Protein AF-A0A9D9DDZ7-F1 (afdb_monomer_lite)

pLDDT: mean 86.25, std 12.41, range [55.47, 97.69]

Sequence (122 aa):
MTNNTKENLKSAFALKFSIRDMGTLIGLVVIFAVFAALSPVFLTVPNLVNILQQSAINAIVALGMTLVIISAGIDLSVGPVAALAAVICASMMVAGVPVPVAVIGALLCGALYGVFNGVLIA

Foldseek 3Di:
DDPVVVVVVVVVPPPPDDPVNCVVVVVVVVVLVVCVVPPVCCPPPVNVVVVVVVVVLVVVLVVVVVVQVVVVFDDPCSVVLSVQLVVQLVVCVVVVHDNVVSNVVSVVSSVVVVVVVVVVRD

Radius of gyration: 22.07 Å; chains: 1; bounding box: 64×43×49 Å

Structure (mmCIF, N/CA/C/O backbone):
data_AF-A0A9D9DDZ7-F1
#
_entry.id   AF-A0A9D9DDZ7-F1
#
loop_
_atom_site.group_PDB
_atom_site.id
_atom_site.type_symbol
_atom_site.label_atom_id
_atom_site.label_alt_id
_atom_site.label_comp_id
_atom_site.label_asym_id
_atom_site.label_entity_id
_atom_site.label_seq_id
_atom_site.pdbx_PDB_ins_code
_atom_site.Cartn_x
_atom_site.Cartn_y
_atom_site.Cartn_z
_atom_site.occupancy
_atom_site.B_iso_or_equiv
_atom_site.auth_seq_id
_atom_site.auth_comp_id
_atom_site.auth_asym_id
_atom_site.auth_atom_id
_atom_site.pdbx_PDB_model_num
ATOM 1 N N . MET A 1 1 ? 38.077 -34.168 -9.043 1.00 55.47 1 MET A N 1
ATOM 2 C CA . MET A 1 1 ? 37.174 -33.000 -8.925 1.00 55.47 1 MET A CA 1
ATOM 3 C C . MET A 1 1 ? 37.775 -32.059 -7.889 1.00 55.47 1 MET A C 1
ATOM 5 O O . MET A 1 1 ? 37.813 -32.405 -6.717 1.00 55.47 1 MET A O 1
ATOM 9 N N . THR A 1 2 ? 38.395 -30.973 -8.348 1.00 57.81 2 THR A N 1
ATOM 10 C CA . THR A 1 2 ? 39.290 -30.084 -7.584 1.00 57.81 2 THR A CA 1
ATOM 11 C C . THR A 1 2 ? 38.512 -29.092 -6.705 1.00 57.81 2 THR A C 1
ATOM 13 O O . THR A 1 2 ? 37.412 -28.671 -7.057 1.00 57.81 2 THR A O 1
ATOM 16 N N . ASN A 1 3 ? 39.089 -28.694 -5.561 1.00 61.22 3 ASN A N 1
ATOM 17 C CA . ASN A 1 3 ? 38.508 -27.739 -4.596 1.00 61.22 3 ASN A CA 1
ATOM 18 C C . ASN A 1 3 ? 38.038 -26.405 -5.221 1.00 61.22 3 ASN A C 1
ATOM 20 O O . ASN A 1 3 ? 37.103 -25.789 -4.712 1.00 61.22 3 ASN A O 1
ATOM 24 N N . ASN A 1 4 ? 38.610 -26.013 -6.363 1.00 61.78 4 ASN A N 1
ATOM 25 C CA . ASN A 1 4 ? 38.279 -24.790 -7.100 1.00 61.78 4 ASN A CA 1
ATOM 26 C C . ASN A 1 4 ? 36.819 -24.703 -7.575 1.00 61.78 4 ASN A C 1
ATOM 28 O O . ASN A 1 4 ? 36.261 -23.611 -7.652 1.00 61.78 4 ASN A O 1
ATOM 32 N N . THR A 1 5 ? 36.160 -25.821 -7.893 1.00 63.66 5 THR A N 1
ATOM 33 C CA . THR A 1 5 ? 34.762 -25.773 -8.362 1.00 63.66 5 THR A CA 1
ATOM 34 C C . THR A 1 5 ? 33.793 -25.475 -7.211 1.00 63.66 5 THR A C 1
ATOM 36 O O . THR A 1 5 ? 32.769 -24.833 -7.418 1.00 63.66 5 THR A O 1
ATOM 39 N N . LYS A 1 6 ? 34.128 -25.877 -5.975 1.00 58.75 6 LYS A N 1
ATOM 40 C CA . LYS A 1 6 ? 33.293 -25.630 -4.786 1.00 58.75 6 LYS A CA 1
ATOM 41 C C . LYS A 1 6 ? 33.409 -24.194 -4.265 1.00 58.75 6 LYS A C 1
ATOM 43 O O . LYS A 1 6 ? 32.424 -23.667 -3.758 1.00 58.75 6 LYS A O 1
ATOM 48 N N . GLU A 1 7 ? 34.570 -23.551 -4.403 1.00 60.44 7 GLU A N 1
ATOM 49 C CA . GLU A 1 7 ? 34.740 -22.133 -4.042 1.00 60.44 7 GLU A CA 1
ATOM 50 C C . GLU A 1 7 ? 33.994 -21.192 -4.993 1.00 60.44 7 GLU A C 1
ATOM 52 O O . GLU A 1 7 ? 33.329 -20.267 -4.533 1.00 60.44 7 GLU A O 1
ATOM 57 N N . ASN A 1 8 ? 34.004 -21.478 -6.299 1.00 57.94 8 ASN A N 1
ATOM 58 C CA . ASN A 1 8 ? 33.273 -20.680 -7.290 1.00 57.94 8 ASN A CA 1
ATOM 59 C C . ASN A 1 8 ? 31.743 -20.779 -7.144 1.00 57.94 8 ASN A C 1
ATOM 61 O O . ASN A 1 8 ? 31.024 -19.820 -7.412 1.00 57.94 8 ASN A O 1
ATOM 65 N N . LEU A 1 9 ? 31.230 -21.914 -6.657 1.00 59.97 9 LEU A N 1
ATOM 66 C CA . LEU A 1 9 ? 29.807 -22.060 -6.329 1.00 59.97 9 LEU A CA 1
ATOM 67 C C . LEU A 1 9 ? 29.410 -21.243 -5.086 1.00 59.97 9 LEU A C 1
ATOM 69 O O . LEU A 1 9 ? 28.295 -20.734 -5.022 1.00 59.97 9 LEU A O 1
ATOM 73 N N . LYS A 1 10 ? 30.322 -21.073 -4.116 1.00 56.62 10 LYS A N 1
ATOM 74 C CA . LYS A 1 10 ? 30.091 -20.217 -2.940 1.00 56.62 10 LYS A CA 1
ATOM 75 C C . LYS A 1 10 ? 30.150 -18.730 -3.283 1.00 56.62 10 LYS A C 1
ATOM 77 O O . LYS A 1 10 ? 29.398 -17.962 -2.697 1.00 56.62 10 LYS A O 1
ATOM 82 N N . SER A 1 11 ? 31.012 -18.325 -4.218 1.00 55.81 11 SER A N 1
ATOM 83 C CA . SER A 1 11 ? 31.141 -16.924 -4.637 1.00 55.81 11 SER A CA 1
ATOM 84 C C . SER A 1 11 ? 30.028 -16.473 -5.589 1.00 55.81 11 SER A C 1
ATOM 86 O O . SER A 1 11 ? 29.596 -15.330 -5.488 1.00 55.81 11 SER A O 1
ATOM 88 N N . ALA A 1 12 ? 29.491 -17.359 -6.436 1.00 58.41 12 ALA A N 1
ATOM 89 C CA . ALA A 1 12 ? 28.331 -17.055 -7.283 1.00 58.41 12 ALA A CA 1
ATOM 90 C C . ALA A 1 12 ? 27.042 -16.795 -6.475 1.00 58.41 12 ALA A C 1
ATOM 92 O O . ALA A 1 12 ? 26.172 -16.054 -6.922 1.00 58.41 12 ALA A O 1
ATOM 93 N N . PHE A 1 13 ? 26.938 -17.373 -5.272 1.00 58.38 13 PHE A N 1
ATOM 94 C CA . PHE A 1 13 ? 25.837 -17.148 -4.327 1.00 58.38 13 PHE A CA 1
ATOM 95 C C . PHE A 1 13 ? 26.208 -16.188 -3.183 1.00 58.38 13 PHE A C 1
ATOM 97 O O . PHE A 1 13 ? 25.393 -15.928 -2.295 1.00 58.38 13 PHE A O 1
ATOM 104 N N . ALA A 1 14 ? 27.434 -15.653 -3.178 1.00 62.03 14 AL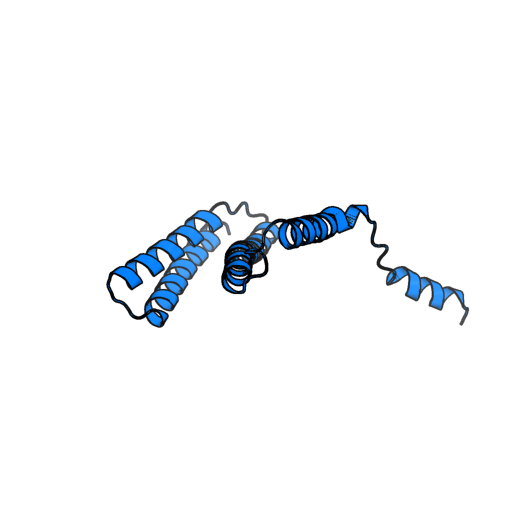A A N 1
ATOM 105 C CA . ALA A 1 14 ? 27.843 -14.644 -2.215 1.00 62.03 14 ALA A CA 1
ATOM 106 C C . ALA A 1 14 ? 27.208 -13.313 -2.621 1.00 62.03 14 ALA A C 1
ATOM 108 O O . ALA A 1 14 ? 27.780 -12.535 -3.383 1.00 62.03 14 ALA A O 1
ATOM 109 N N . LEU A 1 15 ? 26.007 -13.057 -2.099 1.00 62.38 15 LEU A N 1
ATOM 110 C CA . LEU A 1 15 ? 25.406 -11.729 -2.058 1.00 62.38 15 LEU A CA 1
ATOM 111 C C . LEU A 1 15 ? 26.383 -10.786 -1.348 1.00 62.38 15 LEU A C 1
ATOM 113 O O . LEU A 1 15 ? 26.396 -10.673 -0.123 1.00 62.38 15 LEU A O 1
ATOM 117 N N . LYS A 1 16 ? 27.250 -10.131 -2.120 1.00 63.88 16 LYS A N 1
ATOM 118 C CA . LYS A 1 16 ? 28.159 -9.100 -1.629 1.00 63.88 16 LYS A CA 1
ATOM 119 C C . LYS A 1 16 ? 27.340 -7.833 -1.398 1.00 63.88 16 LYS A C 1
ATOM 121 O O . LYS A 1 16 ? 27.352 -6.924 -2.217 1.00 63.88 16 LYS A O 1
ATOM 126 N N . PHE A 1 17 ? 26.585 -7.810 -0.304 1.00 67.31 17 PHE A N 1
ATOM 127 C CA . PHE A 1 17 ? 25.787 -6.656 0.092 1.00 67.31 17 PHE A CA 1
ATOM 128 C C . PHE A 1 17 ? 26.723 -5.519 0.507 1.00 67.31 17 PHE A C 1
ATOM 130 O O . PHE A 1 17 ? 27.411 -5.605 1.526 1.00 67.31 17 PHE A O 1
ATOM 137 N N . SER A 1 18 ? 26.790 -4.458 -0.297 1.00 77.06 18 SER A N 1
ATOM 138 C CA . SER A 1 18 ? 27.488 -3.241 0.100 1.00 77.06 18 SER A CA 1
ATOM 139 C C . SER A 1 18 ? 26.608 -2.464 1.076 1.00 77.06 18 SER A C 1
ATOM 141 O O . SER A 1 18 ? 25.407 -2.326 0.853 1.00 77.06 18 SER A O 1
ATOM 143 N N . ILE A 1 19 ? 27.194 -1.866 2.119 1.00 77.81 19 ILE A N 1
ATOM 144 C CA . ILE A 1 19 ? 26.495 -0.890 2.985 1.00 77.81 19 ILE A CA 1
ATOM 145 C C . ILE A 1 19 ? 25.839 0.222 2.150 1.00 77.81 19 ILE A C 1
ATOM 147 O O . ILE A 1 19 ? 24.796 0.754 2.524 1.00 77.81 19 ILE A O 1
ATOM 151 N N . ARG A 1 20 ? 26.426 0.533 0.988 1.00 77.00 20 ARG A N 1
ATOM 152 C CA . ARG A 1 20 ? 25.900 1.507 0.029 1.00 77.00 20 ARG A CA 1
ATOM 153 C C . ARG A 1 20 ? 24.566 1.073 -0.592 1.00 77.00 20 ARG A C 1
ATOM 155 O O . ARG A 1 20 ? 23.721 1.929 -0.825 1.00 77.00 20 ARG A O 1
ATOM 162 N N . ASP A 1 21 ? 24.358 -0.229 -0.776 1.00 83.44 21 ASP A N 1
ATOM 163 C CA . ASP A 1 21 ? 23.137 -0.803 -1.357 1.00 83.44 21 ASP A CA 1
ATOM 164 C C . ASP A 1 21 ? 22.012 -0.931 -0.312 1.00 83.44 21 ASP A C 1
ATOM 166 O O . ASP A 1 21 ? 20.844 -1.069 -0.662 1.00 83.44 21 ASP A O 1
ATOM 170 N N . MET A 1 22 ? 22.347 -0.846 0.984 1.00 87.50 22 MET A N 1
ATOM 171 C CA . MET A 1 22 ? 21.391 -0.911 2.101 1.00 87.50 22 MET A CA 1
ATOM 172 C C . MET A 1 22 ? 20.987 0.461 2.649 1.00 87.50 22 MET A C 1
ATOM 174 O O . MET A 1 22 ? 20.305 0.519 3.671 1.00 87.50 22 MET A O 1
ATOM 178 N N . GLY A 1 23 ? 21.395 1.563 2.012 1.00 91.00 23 GLY A N 1
ATOM 179 C CA . GLY A 1 23 ? 21.206 2.917 2.547 1.00 91.00 23 GLY A CA 1
ATOM 180 C C . GLY A 1 23 ? 19.760 3.224 2.957 1.00 91.00 23 GLY A C 1
ATOM 181 O O . GLY A 1 23 ? 19.527 3.768 4.034 1.00 91.00 23 GLY A O 1
ATOM 182 N N . THR A 1 24 ? 18.781 2.796 2.157 1.00 91.19 24 THR A N 1
ATOM 183 C CA . THR A 1 24 ? 17.346 2.952 2.447 1.00 91.19 24 THR A CA 1
ATOM 184 C C . THR A 1 24 ? 16.895 2.135 3.655 1.00 91.19 24 THR A C 1
ATOM 186 O O . THR A 1 24 ? 16.146 2.642 4.487 1.00 91.19 24 THR A O 1
ATOM 189 N N . LEU A 1 25 ? 17.365 0.890 3.789 1.00 91.12 25 LEU A N 1
ATOM 190 C CA . LEU A 1 25 ? 17.021 0.035 4.929 1.00 91.12 25 LEU A CA 1
ATOM 191 C C . LEU A 1 25 ? 17.661 0.554 6.220 1.00 91.12 25 LEU A C 1
ATOM 193 O O . LEU A 1 25 ? 17.006 0.606 7.257 1.00 91.12 25 LEU A O 1
ATOM 197 N N . ILE A 1 26 ? 18.921 0.987 6.147 1.00 93.50 26 ILE A N 1
ATOM 198 C CA . ILE A 1 26 ? 19.626 1.613 7.269 1.00 93.50 26 ILE A CA 1
ATOM 199 C C . ILE A 1 26 ? 18.885 2.885 7.695 1.00 93.50 26 ILE A C 1
ATOM 201 O O . ILE A 1 26 ? 18.602 3.059 8.878 1.00 93.50 26 ILE A O 1
ATOM 205 N N . GLY A 1 27 ? 18.506 3.735 6.737 1.00 94.50 27 GLY A N 1
ATOM 206 C CA . GLY A 1 27 ? 17.709 4.933 6.996 1.00 94.50 27 GLY A CA 1
ATOM 207 C C . GLY A 1 27 ? 16.380 4.619 7.685 1.00 94.50 27 GLY A C 1
ATOM 208 O O . GLY A 1 27 ? 16.043 5.271 8.672 1.00 94.50 27 GLY A O 1
ATOM 209 N N . LEU A 1 28 ? 15.666 3.581 7.229 1.00 93.62 28 LEU A N 1
ATOM 210 C CA . LEU A 1 28 ? 14.421 3.119 7.847 1.00 93.62 28 LEU A CA 1
ATOM 211 C C . LEU A 1 28 ? 14.628 2.678 9.303 1.00 93.62 28 LEU A C 1
ATOM 213 O O . LEU A 1 28 ? 13.865 3.080 10.178 1.00 93.62 28 LEU A O 1
ATOM 217 N N . VAL A 1 29 ? 15.660 1.879 9.582 1.00 95.62 29 VAL A N 1
ATOM 218 C CA . VAL A 1 29 ? 15.953 1.411 10.948 1.00 95.62 29 VAL A CA 1
ATOM 219 C C . VAL A 1 29 ? 16.302 2.584 11.862 1.00 95.62 29 VAL A C 1
ATOM 221 O O . VAL A 1 29 ? 15.788 2.668 12.977 1.00 95.62 29 VAL A O 1
ATOM 224 N N . VAL A 1 30 ? 17.137 3.512 11.388 1.00 96.56 30 VAL A N 1
ATOM 225 C CA . VAL A 1 30 ? 17.542 4.696 12.157 1.00 96.56 30 VAL A CA 1
ATOM 226 C C . VAL A 1 30 ? 16.333 5.569 12.477 1.00 96.56 30 VAL A C 1
ATOM 228 O O . VAL A 1 30 ? 16.113 5.895 13.642 1.00 96.56 30 VAL A O 1
ATOM 231 N N . ILE A 1 31 ? 15.518 5.919 11.478 1.00 95.75 31 ILE A N 1
ATOM 232 C CA . ILE A 1 31 ? 14.368 6.801 11.700 1.00 95.75 31 ILE A CA 1
ATOM 233 C C . ILE A 1 31 ? 13.307 6.133 12.586 1.00 95.75 31 ILE A C 1
ATOM 235 O O . ILE A 1 31 ? 12.732 6.790 13.452 1.00 95.75 31 ILE A O 1
ATOM 239 N N . PHE A 1 32 ? 13.108 4.819 12.443 1.00 96.06 32 PHE A N 1
ATOM 240 C CA . PHE A 1 32 ? 12.217 4.043 13.302 1.00 96.06 32 PHE A CA 1
ATOM 241 C C . PHE A 1 32 ? 12.684 4.065 14.761 1.00 96.06 32 PHE A C 1
ATOM 243 O O . PHE A 1 32 ? 11.886 4.349 15.650 1.00 96.06 32 PHE A O 1
ATOM 250 N N . ALA A 1 33 ? 13.973 3.814 15.016 1.00 96.69 33 ALA A N 1
ATOM 251 C CA . ALA A 1 33 ? 14.537 3.841 16.364 1.00 96.69 33 ALA A CA 1
ATOM 252 C C . ALA A 1 33 ? 14.436 5.236 17.004 1.00 96.69 33 ALA A C 1
ATOM 254 O O . ALA A 1 33 ? 14.072 5.355 18.173 1.00 96.69 33 ALA A O 1
ATOM 255 N N . VAL A 1 34 ? 14.700 6.293 16.229 1.00 97.69 34 VAL A N 1
ATOM 256 C CA . VAL A 1 34 ? 14.579 7.684 16.689 1.00 97.69 34 VAL A CA 1
ATOM 257 C C . VAL A 1 34 ? 13.139 8.004 17.087 1.00 97.69 34 VAL A C 1
ATOM 259 O O . VAL A 1 34 ? 12.910 8.482 18.196 1.00 97.69 34 VAL A O 1
ATOM 262 N N . PHE A 1 35 ? 12.153 7.712 16.236 1.00 96.50 35 PHE A N 1
ATOM 263 C CA . PHE A 1 35 ? 10.757 7.986 16.580 1.00 96.50 35 PHE A CA 1
ATOM 264 C C . PHE A 1 35 ? 10.234 7.092 17.706 1.00 96.50 35 PHE A C 1
ATOM 266 O O . PHE A 1 35 ? 9.467 7.574 18.535 1.00 96.50 35 PHE A O 1
ATOM 273 N N . ALA A 1 36 ? 10.685 5.840 17.793 1.00 95.38 36 ALA A N 1
ATOM 274 C CA . ALA A 1 36 ? 10.357 4.956 18.907 1.00 95.38 36 ALA A CA 1
ATOM 275 C C . ALA A 1 36 ? 10.878 5.486 20.252 1.00 95.38 36 ALA A C 1
ATOM 277 O O . ALA A 1 36 ? 10.205 5.326 21.266 1.00 95.38 36 ALA A O 1
ATOM 278 N N . ALA A 1 37 ? 12.050 6.129 20.265 1.00 96.56 37 ALA A N 1
ATOM 279 C CA . ALA A 1 37 ? 12.632 6.706 21.474 1.00 96.56 37 ALA A CA 1
ATOM 280 C C . ALA A 1 37 ? 12.043 8.081 21.836 1.00 96.56 37 ALA A C 1
ATOM 282 O O . ALA A 1 37 ? 11.863 8.380 23.014 1.00 96.56 37 ALA A O 1
ATOM 283 N N . LEU A 1 38 ? 11.764 8.928 20.840 1.00 97.06 38 LEU A N 1
ATOM 284 C CA . LEU A 1 38 ? 11.357 10.321 21.062 1.00 97.06 38 LEU A CA 1
ATOM 285 C C . LEU A 1 38 ? 9.840 10.525 21.142 1.00 97.06 38 LEU A C 1
ATOM 287 O O . LEU A 1 38 ? 9.397 11.537 21.682 1.00 97.06 38 LEU A O 1
ATOM 291 N N . SER A 1 39 ? 9.037 9.605 20.599 1.00 95.19 39 SER A N 1
ATOM 292 C CA . SER A 1 39 ? 7.582 9.746 20.543 1.00 95.19 39 SER A CA 1
ATOM 293 C C . SER A 1 39 ? 6.876 8.590 21.261 1.00 95.19 39 SER A C 1
ATOM 295 O O . SER A 1 39 ? 6.862 7.464 20.755 1.00 95.19 39 SER A O 1
ATOM 297 N N . PRO A 1 40 ? 6.202 8.847 22.399 1.00 91.56 40 PRO A N 1
ATOM 298 C CA . PRO A 1 40 ? 5.509 7.804 23.161 1.00 91.56 40 PRO A CA 1
ATOM 299 C C . PRO A 1 40 ? 4.317 7.197 22.404 1.00 91.56 40 PRO A C 1
ATOM 301 O O . PRO A 1 40 ? 3.880 6.094 22.719 1.00 91.56 40 PRO A O 1
ATOM 304 N N . VAL A 1 41 ? 3.795 7.892 21.387 1.00 94.69 41 VAL A N 1
ATOM 305 C CA .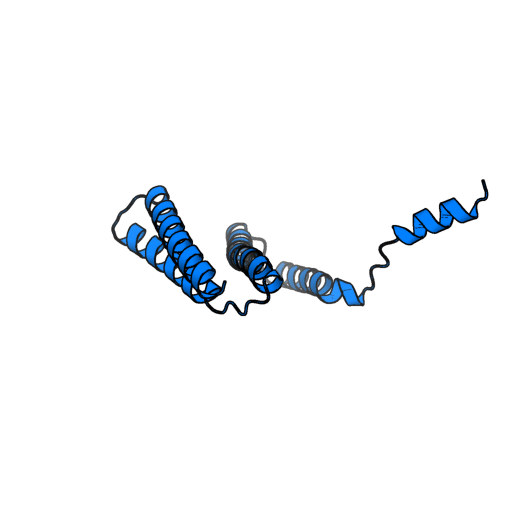 VAL A 1 41 ? 2.693 7.406 20.542 1.00 94.69 41 VAL A CA 1
ATOM 306 C C . VAL A 1 41 ? 3.166 6.584 19.340 1.00 94.69 41 VAL A C 1
ATOM 308 O O . VAL A 1 41 ? 2.346 5.916 18.710 1.00 94.69 41 VAL A O 1
ATOM 311 N N . PHE A 1 42 ? 4.464 6.573 19.021 1.00 95.31 42 PHE A N 1
ATOM 312 C CA . PHE A 1 42 ? 4.965 5.956 17.791 1.00 95.31 42 PHE A CA 1
ATOM 313 C C . PHE A 1 42 ? 4.722 4.442 17.722 1.00 95.31 42 PHE A C 1
ATOM 315 O O . PHE A 1 42 ? 4.220 3.945 16.715 1.00 95.31 42 PHE A O 1
ATOM 322 N N . LEU A 1 43 ? 5.017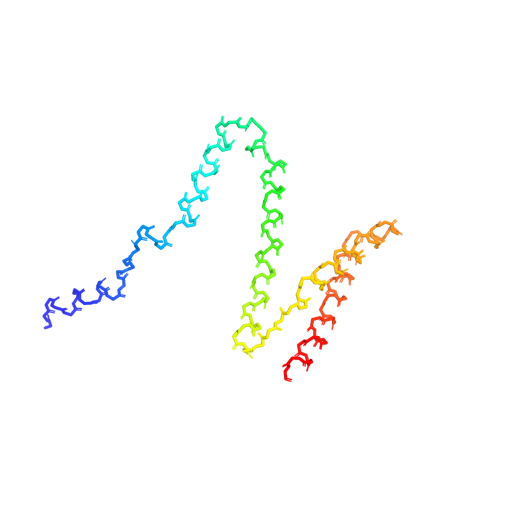 3.712 18.802 1.00 95.81 43 LEU A N 1
ATOM 323 C CA . LEU A 1 43 ? 4.843 2.254 18.866 1.00 95.81 43 LEU A CA 1
ATOM 324 C C . LEU A 1 43 ? 3.418 1.818 19.239 1.00 95.81 43 LEU A C 1
ATOM 326 O O . LEU A 1 43 ? 3.168 0.635 19.465 1.00 95.81 43 LEU A O 1
ATOM 330 N N . THR A 1 44 ? 2.467 2.750 19.316 1.00 97.38 44 THR A N 1
ATOM 331 C CA . THR A 1 44 ? 1.072 2.391 19.582 1.00 97.38 44 THR A CA 1
ATOM 332 C C . THR A 1 44 ? 0.474 1.656 18.384 1.00 97.38 44 THR A C 1
ATOM 334 O O . THR A 1 44 ? 0.751 1.992 17.231 1.00 97.38 44 THR A O 1
ATOM 337 N N . VAL A 1 45 ? -0.385 0.664 18.646 1.00 97.06 45 VAL A N 1
ATOM 338 C CA . VAL A 1 45 ? -1.052 -0.120 17.590 1.00 97.06 45 VAL A CA 1
ATOM 339 C C . VAL A 1 45 ? -1.765 0.774 16.565 1.00 97.06 45 VAL A C 1
ATOM 341 O O . VAL A 1 45 ? -1.553 0.550 15.376 1.00 97.06 45 VAL A O 1
ATOM 344 N N . PRO A 1 46 ? -2.534 1.816 16.951 1.00 96.38 46 PRO A N 1
ATOM 345 C CA . PRO A 1 46 ? -3.181 2.693 15.976 1.00 96.38 46 PRO A CA 1
ATOM 346 C C . PRO A 1 46 ? -2.185 3.406 15.055 1.00 96.38 46 PRO A C 1
ATOM 348 O O . PRO A 1 46 ? -2.419 3.494 13.852 1.00 96.38 46 PRO A O 1
ATOM 351 N N . ASN A 1 47 ? -1.054 3.875 15.594 1.00 96.00 47 ASN A N 1
ATOM 352 C CA . ASN A 1 47 ? -0.040 4.554 14.795 1.00 96.00 47 ASN A CA 1
ATOM 353 C C . ASN A 1 47 ? 0.702 3.585 13.864 1.00 96.00 47 ASN A C 1
ATOM 355 O O . ASN A 1 47 ? 0.881 3.889 12.688 1.00 96.00 47 ASN A O 1
ATOM 359 N N . LEU A 1 48 ? 1.079 2.400 14.354 1.00 95.88 48 LEU A N 1
ATOM 360 C CA . LEU A 1 48 ? 1.712 1.374 13.522 1.00 95.88 48 LEU A CA 1
ATOM 361 C C . LEU A 1 48 ? 0.784 0.920 12.392 1.00 95.88 48 LEU A C 1
ATOM 363 O O . LEU A 1 48 ? 1.212 0.839 11.244 1.00 95.88 48 LEU A O 1
ATOM 367 N N . VAL A 1 49 ? -0.496 0.689 12.691 1.00 96.94 49 VAL A N 1
ATOM 368 C CA . VAL A 1 49 ? -1.504 0.352 11.680 1.00 96.94 49 VAL A CA 1
ATOM 369 C C . VAL A 1 49 ? -1.640 1.478 10.654 1.00 96.94 49 VAL A C 1
ATOM 371 O O . VAL A 1 49 ? -1.665 1.194 9.462 1.00 96.94 49 VAL A O 1
ATOM 374 N N . ASN A 1 50 ? -1.656 2.744 11.076 1.00 95.12 50 ASN A N 1
ATOM 375 C CA . ASN A 1 50 ? -1.718 3.884 10.161 1.00 95.12 50 ASN A CA 1
ATOM 376 C C . ASN A 1 50 ? -0.485 3.966 9.237 1.00 95.12 50 ASN A C 1
ATOM 378 O O . ASN A 1 50 ? -0.629 4.113 8.024 1.00 95.12 50 ASN A O 1
ATOM 382 N N . ILE A 1 51 ? 0.727 3.805 9.784 1.00 94.88 51 ILE A N 1
ATOM 383 C CA . ILE A 1 51 ? 1.973 3.784 8.997 1.00 94.88 51 ILE A CA 1
ATOM 384 C C . ILE A 1 51 ? 1.944 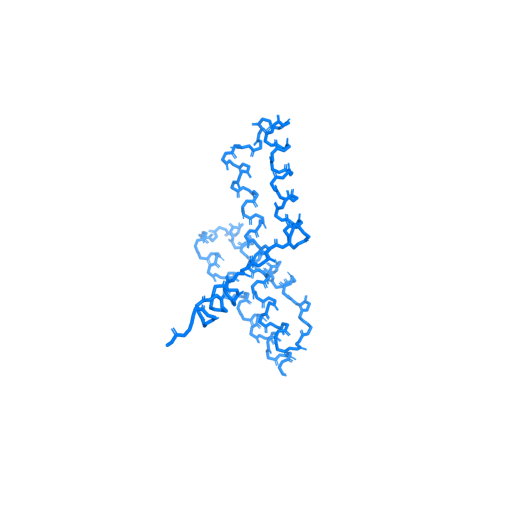2.643 7.973 1.00 94.88 51 ILE A C 1
ATOM 386 O O . ILE A 1 51 ? 2.279 2.846 6.802 1.00 94.88 51 ILE A O 1
ATOM 390 N N . LEU A 1 52 ? 1.529 1.446 8.397 1.00 94.69 52 LEU A N 1
ATOM 391 C CA . LEU A 1 52 ? 1.437 0.280 7.522 1.00 94.69 52 LEU A CA 1
ATOM 392 C C . LEU A 1 52 ? 0.373 0.466 6.436 1.00 94.69 52 LEU A C 1
ATOM 394 O O . LEU A 1 52 ? 0.637 0.128 5.288 1.00 94.69 52 LEU A O 1
ATOM 398 N N . GLN A 1 53 ? -0.789 1.044 6.755 1.00 94.44 53 GLN A N 1
ATOM 399 C CA . GLN A 1 53 ? -1.837 1.332 5.770 1.00 94.44 53 GLN A CA 1
ATOM 400 C C . GLN A 1 53 ? -1.372 2.346 4.717 1.00 94.44 53 GLN A C 1
ATOM 402 O O . GLN A 1 53 ? -1.546 2.103 3.525 1.00 94.44 53 GLN A O 1
ATOM 407 N N . GLN A 1 54 ? -0.718 3.439 5.125 1.00 92.38 54 GLN A N 1
ATOM 408 C CA . GLN A 1 54 ? -0.160 4.418 4.182 1.00 92.38 54 GLN A CA 1
ATOM 409 C C . GLN A 1 54 ? 0.934 3.803 3.299 1.00 92.38 54 GLN A C 1
ATOM 411 O O . GLN A 1 54 ? 0.977 4.037 2.091 1.00 92.38 54 GLN A O 1
ATOM 416 N N . SER A 1 55 ? 1.787 2.959 3.883 1.00 93.00 55 SER A N 1
ATOM 417 C CA . SER A 1 55 ? 2.841 2.256 3.143 1.00 93.00 55 SER A CA 1
ATOM 418 C C . SER A 1 55 ? 2.270 1.224 2.165 1.00 93.00 55 SER A C 1
ATOM 420 O O . SER A 1 55 ? 2.779 1.086 1.053 1.00 93.00 55 SER A O 1
ATOM 422 N N . ALA A 1 56 ? 1.197 0.523 2.545 1.00 93.69 56 ALA A N 1
ATOM 423 C CA . ALA A 1 56 ? 0.540 -0.479 1.711 1.00 93.69 56 ALA A CA 1
ATOM 424 C C . ALA A 1 56 ? -0.016 0.123 0.414 1.00 93.69 56 ALA A C 1
ATOM 426 O O . ALA A 1 56 ? 0.133 -0.489 -0.641 1.00 93.69 56 ALA A O 1
ATOM 427 N N . ILE A 1 57 ? -0.585 1.334 0.464 1.00 90.00 57 ILE A N 1
ATOM 428 C CA . ILE A 1 57 ? -1.071 2.041 -0.732 1.00 90.00 57 ILE A CA 1
ATOM 429 C C . ILE A 1 57 ? 0.078 2.243 -1.729 1.00 90.00 57 ILE A C 1
ATOM 431 O O . ILE A 1 57 ? -0.028 1.835 -2.885 1.00 90.00 57 ILE A O 1
ATOM 435 N N . ASN A 1 58 ? 1.206 2.793 -1.270 1.00 90.25 58 ASN A N 1
ATOM 436 C CA . ASN A 1 58 ? 2.377 3.012 -2.122 1.00 90.25 58 ASN A CA 1
ATOM 437 C C . ASN A 1 58 ? 2.953 1.698 -2.665 1.00 90.25 58 ASN A C 1
ATOM 439 O O . ASN A 1 58 ? 3.344 1.641 -3.828 1.00 90.25 58 ASN A O 1
ATOM 443 N N . ALA A 1 59 ? 2.978 0.636 -1.853 1.00 91.62 59 ALA A N 1
ATOM 444 C CA . ALA A 1 59 ? 3.464 -0.674 -2.276 1.00 91.62 59 ALA A CA 1
ATOM 445 C C . ALA A 1 59 ? 2.591 -1.278 -3.389 1.00 91.62 59 ALA A C 1
ATOM 447 O O . ALA A 1 59 ? 3.120 -1.733 -4.399 1.00 91.62 59 ALA A O 1
ATOM 448 N N . ILE A 1 60 ? 1.262 -1.236 -3.244 1.00 89.81 60 ILE A N 1
ATOM 449 C CA . ILE A 1 60 ? 0.319 -1.744 -4.254 1.00 89.81 60 ILE A CA 1
ATOM 450 C C . ILE A 1 60 ? 0.461 -0.964 -5.567 1.00 89.81 60 ILE A C 1
ATOM 452 O O . ILE A 1 60 ? 0.549 -1.569 -6.635 1.00 89.81 60 ILE A O 1
ATOM 456 N N . VAL A 1 61 ? 0.543 0.369 -5.499 1.00 88.69 61 VAL A N 1
ATOM 457 C CA . VAL A 1 61 ? 0.730 1.213 -6.690 1.00 88.69 61 VAL A CA 1
ATOM 458 C C . VAL A 1 61 ? 2.081 0.932 -7.355 1.00 88.69 61 VAL A C 1
ATOM 460 O O . VAL A 1 61 ? 2.137 0.772 -8.572 1.00 88.69 61 VAL A O 1
ATOM 463 N N . ALA A 1 62 ? 3.163 0.794 -6.582 1.00 89.44 62 ALA A N 1
ATOM 464 C CA . ALA A 1 62 ? 4.489 0.452 -7.101 1.00 89.44 62 ALA A CA 1
ATOM 465 C C . ALA A 1 62 ? 4.520 -0.908 -7.816 1.00 89.44 62 ALA A C 1
ATOM 467 O O . ALA A 1 62 ? 5.146 -1.033 -8.873 1.00 89.44 62 ALA A O 1
ATOM 468 N N . LEU A 1 63 ? 3.811 -1.913 -7.290 1.00 89.12 63 LEU A N 1
ATOM 469 C CA . LEU A 1 63 ? 3.668 -3.210 -7.956 1.00 89.12 63 LEU A CA 1
ATOM 470 C C . LEU A 1 63 ? 2.974 -3.062 -9.317 1.00 89.12 63 LEU A C 1
ATOM 472 O O . LEU A 1 63 ? 3.459 -3.609 -10.305 1.00 89.12 63 LEU A O 1
ATOM 476 N N . GLY A 1 64 ? 1.899 -2.271 -9.392 1.00 85.50 64 GLY A N 1
ATOM 477 C CA . GLY A 1 64 ? 1.214 -1.967 -10.653 1.00 85.50 64 GLY A CA 1
ATOM 478 C C . GLY A 1 64 ? 2.114 -1.240 -11.658 1.00 85.50 64 GLY A C 1
ATOM 479 O O . GLY A 1 64 ? 2.243 -1.674 -12.801 1.00 85.50 64 GLY A O 1
ATOM 480 N N . MET A 1 65 ? 2.816 -0.192 -11.214 1.00 87.12 65 MET A N 1
ATOM 481 C CA . MET A 1 65 ? 3.757 0.568 -12.051 1.00 87.12 65 MET A CA 1
ATOM 482 C C . MET A 1 65 ? 4.888 -0.296 -12.613 1.00 87.12 65 MET A C 1
ATOM 484 O O . MET A 1 65 ? 5.340 -0.058 -13.730 1.00 87.12 65 MET A O 1
ATOM 488 N N . THR A 1 66 ? 5.332 -1.317 -11.875 1.00 89.00 66 THR A N 1
ATOM 489 C CA . THR A 1 66 ? 6.396 -2.221 -12.334 1.00 89.00 66 THR A CA 1
ATOM 490 C C . THR A 1 66 ? 6.018 -2.914 -13.650 1.00 89.00 66 THR A C 1
ATOM 492 O O . THR A 1 66 ? 6.849 -2.997 -14.552 1.00 89.00 66 THR A O 1
ATOM 495 N N . LEU A 1 67 ? 4.761 -3.352 -13.802 1.00 83.31 67 LEU A N 1
ATOM 496 C CA . LEU A 1 67 ? 4.277 -3.994 -15.033 1.00 83.31 67 LEU A CA 1
ATOM 497 C C . LEU A 1 67 ? 4.280 -3.034 -16.231 1.00 83.31 67 LEU A C 1
ATOM 499 O O . LEU A 1 67 ? 4.618 -3.429 -17.349 1.00 83.31 67 LEU A O 1
ATOM 503 N N . VAL A 1 68 ? 3.954 -1.763 -15.997 1.00 81.62 68 VAL A N 1
ATOM 504 C CA . VAL A 1 68 ? 3.945 -0.743 -17.050 1.00 81.62 68 VAL A CA 1
ATOM 505 C C . VAL A 1 68 ? 5.363 -0.387 -17.493 1.00 81.62 68 VAL A C 1
ATOM 507 O O . VAL A 1 68 ? 5.643 -0.353 -18.690 1.00 81.62 68 VAL A O 1
ATOM 510 N N . ILE A 1 69 ? 6.278 -0.185 -16.540 1.00 86.19 69 ILE A N 1
ATOM 511 C CA . ILE A 1 69 ? 7.677 0.151 -16.835 1.00 86.19 69 ILE A CA 1
ATOM 512 C C . ILE A 1 69 ? 8.330 -0.950 -17.679 1.00 86.19 69 ILE A C 1
ATOM 514 O O . ILE A 1 69 ? 9.030 -0.651 -18.645 1.00 86.19 69 ILE A O 1
ATOM 518 N N . ILE A 1 70 ? 8.073 -2.224 -17.358 1.00 87.38 70 ILE A N 1
ATOM 519 C CA . ILE A 1 70 ? 8.581 -3.363 -18.142 1.00 87.38 70 ILE A CA 1
ATOM 520 C C . ILE A 1 70 ? 8.012 -3.358 -19.569 1.00 87.38 70 ILE A C 1
ATOM 522 O O . ILE A 1 70 ? 8.708 -3.742 -20.505 1.00 87.38 70 ILE A O 1
ATOM 526 N N . SER A 1 71 ? 6.785 -2.867 -19.750 1.00 81.56 71 SER A N 1
ATOM 527 C CA . SER A 1 71 ? 6.140 -2.711 -21.060 1.00 81.56 71 SER A CA 1
ATOM 528 C C . SER A 1 71 ? 6.638 -1.482 -21.844 1.00 81.56 71 SER A C 1
ATOM 530 O O . SER A 1 71 ? 6.080 -1.162 -22.887 1.00 81.56 71 SER A O 1
ATOM 532 N N . ALA A 1 72 ? 7.675 -0.784 -21.354 1.00 79.44 72 ALA A N 1
ATOM 533 C CA . ALA A 1 72 ? 8.219 0.468 -21.897 1.00 79.44 72 ALA A CA 1
ATOM 534 C C . ALA A 1 72 ? 7.203 1.629 -21.993 1.00 79.44 72 ALA A C 1
ATOM 536 O O . ALA A 1 72 ? 7.444 2.615 -22.691 1.00 79.44 72 ALA A O 1
ATOM 537 N N . GLY A 1 73 ? 6.089 1.538 -21.262 1.00 73.56 73 GLY A N 1
ATOM 538 C CA . GLY A 1 73 ? 5.095 2.601 -21.157 1.00 73.56 73 GLY A CA 1
ATOM 539 C C . GLY A 1 73 ? 5.451 3.614 -20.066 1.00 73.56 73 GLY A C 1
ATOM 540 O O . GLY A 1 73 ? 6.035 3.269 -19.038 1.00 73.56 73 GLY A O 1
ATOM 541 N N . ILE A 1 74 ? 5.060 4.874 -20.264 1.00 73.25 74 ILE A N 1
ATOM 542 C CA . ILE A 1 74 ? 5.106 5.916 -19.229 1.00 73.25 74 ILE A CA 1
ATOM 543 C C . ILE A 1 74 ? 3.683 6.082 -18.686 1.00 73.25 74 ILE A C 1
ATOM 545 O O . ILE A 1 74 ? 2.895 6.858 -19.223 1.00 73.25 74 ILE A O 1
ATOM 549 N N . ASP A 1 75 ? 3.332 5.334 -17.640 1.00 74.12 75 ASP A N 1
ATOM 550 C CA . ASP A 1 75 ? 1.993 5.408 -17.046 1.00 74.12 75 ASP A CA 1
ATOM 551 C C . ASP A 1 75 ? 1.946 6.391 -15.873 1.00 74.12 75 ASP A C 1
ATOM 553 O O . ASP A 1 75 ? 2.264 6.065 -14.730 1.00 74.12 75 ASP A O 1
ATOM 557 N N . LEU A 1 76 ? 1.524 7.621 -16.179 1.00 78.19 76 LEU A N 1
ATOM 558 C CA . LEU A 1 76 ? 1.188 8.647 -15.185 1.00 78.19 76 LEU A CA 1
ATOM 559 C C . LEU A 1 76 ? -0.232 8.477 -14.605 1.00 78.19 76 LEU A C 1
ATOM 561 O O . LEU A 1 76 ? -0.598 9.189 -13.668 1.00 78.19 76 LEU A O 1
ATOM 565 N N . SER A 1 77 ? -1.054 7.575 -15.149 1.00 82.12 77 SER A N 1
ATOM 566 C CA . SER A 1 77 ? -2.480 7.452 -14.822 1.00 82.12 77 SER A CA 1
ATOM 567 C C . SER A 1 77 ? -2.760 6.681 -13.525 1.00 82.12 77 SER A C 1
ATOM 569 O O . SER A 1 77 ? -3.822 6.864 -12.928 1.00 82.12 77 SER A O 1
ATOM 571 N N . VAL A 1 78 ? -1.803 5.886 -13.028 1.00 82.00 78 VAL A N 1
ATOM 572 C CA . VAL A 1 78 ? -1.953 5.080 -11.798 1.00 82.00 78 VAL A CA 1
ATOM 573 C C . VAL A 1 78 ? -2.327 5.901 -10.559 1.00 82.00 78 VAL A C 1
ATOM 575 O O . VAL A 1 78 ? -3.121 5.448 -9.735 1.00 82.00 78 VAL A O 1
ATOM 578 N N . GLY A 1 79 ? -1.800 7.123 -10.431 1.00 84.56 79 GLY A N 1
ATOM 579 C CA . GLY A 1 79 ? -2.097 8.021 -9.311 1.00 84.56 79 GLY A CA 1
ATOM 580 C C . GLY A 1 79 ? -3.553 8.501 -9.332 1.00 84.56 79 GLY A C 1
ATOM 581 O O . GLY A 1 79 ? -4.286 8.261 -8.369 1.00 84.56 79 GLY A O 1
ATOM 582 N N . PRO A 1 80 ? -4.007 9.128 -10.435 1.00 87.62 80 PRO A N 1
ATOM 583 C CA . PRO A 1 80 ? -5.408 9.497 -10.624 1.00 87.62 80 PRO A CA 1
ATOM 584 C C . PRO A 1 80 ? -6.397 8.329 -10.488 1.00 87.62 80 PRO A C 1
ATOM 586 O O . PRO A 1 80 ? -7.452 8.510 -9.883 1.00 87.62 80 PRO A O 1
ATOM 589 N N . VAL A 1 81 ? -6.072 7.128 -10.987 1.00 89.69 81 VAL A N 1
ATOM 590 C CA . VAL A 1 81 ? -6.950 5.945 -10.862 1.00 89.69 81 VAL A CA 1
ATOM 591 C C . VAL A 1 81 ? -7.086 5.494 -9.405 1.00 89.69 81 VAL A C 1
ATOM 593 O O . VAL A 1 81 ? -8.198 5.216 -8.952 1.00 89.69 81 VAL A O 1
ATOM 596 N N . ALA A 1 82 ? -5.991 5.477 -8.638 1.00 88.88 82 ALA A N 1
ATOM 597 C CA . ALA A 1 82 ? -6.038 5.168 -7.209 1.00 88.88 82 ALA A CA 1
ATOM 598 C C . ALA A 1 82 ? -6.875 6.198 -6.427 1.00 88.88 82 ALA A C 1
ATOM 600 O O . ALA A 1 82 ? -7.691 5.824 -5.580 1.00 88.88 82 ALA A O 1
ATOM 601 N N . ALA A 1 83 ? -6.730 7.489 -6.748 1.00 90.88 83 ALA A N 1
ATOM 602 C CA . ALA A 1 83 ? -7.533 8.555 -6.151 1.00 90.88 83 ALA A CA 1
ATOM 603 C C . ALA A 1 83 ? -9.026 8.419 -6.500 1.00 90.88 83 ALA A C 1
ATOM 605 O O . ALA A 1 83 ? -9.877 8.548 -5.619 1.00 90.88 83 ALA A O 1
ATOM 606 N N . LEU A 1 84 ? -9.353 8.099 -7.756 1.00 92.38 84 LEU A N 1
ATOM 607 C CA . LEU A 1 84 ? -10.726 7.853 -8.193 1.00 92.38 84 LEU A CA 1
ATOM 608 C C . LEU A 1 84 ? -11.355 6.682 -7.427 1.00 92.38 84 LEU A C 1
ATOM 610 O O . LEU A 1 84 ? -12.461 6.819 -6.910 1.00 92.38 84 LEU A O 1
ATOM 614 N N . ALA A 1 85 ? -10.649 5.554 -7.304 1.00 92.69 85 ALA A N 1
ATOM 615 C CA . ALA A 1 85 ? -11.136 4.398 -6.552 1.00 92.69 85 ALA A CA 1
ATOM 616 C C . ALA A 1 85 ? -11.396 4.747 -5.074 1.00 92.69 85 ALA A C 1
ATOM 618 O O . ALA A 1 85 ? -12.429 4.360 -4.521 1.00 92.69 85 ALA A O 1
ATOM 619 N N . ALA A 1 86 ? -10.514 5.537 -4.449 1.00 92.75 86 ALA A N 1
ATOM 620 C CA . ALA A 1 86 ? -10.704 6.012 -3.079 1.00 92.75 86 ALA A CA 1
ATOM 621 C C . ALA A 1 86 ? -11.954 6.899 -2.936 1.00 92.75 86 ALA A C 1
ATOM 623 O O . ALA A 1 86 ? -12.755 6.686 -2.024 1.00 92.75 86 ALA A O 1
ATOM 624 N N . VAL A 1 87 ? -12.159 7.849 -3.856 1.00 95.50 87 VAL A N 1
ATOM 625 C CA . VAL A 1 87 ? -13.330 8.742 -3.853 1.00 95.50 87 VAL A CA 1
ATOM 626 C C . VAL A 1 87 ? -14.624 7.967 -4.095 1.00 95.50 87 VAL A C 1
ATOM 628 O O . VAL A 1 87 ? -15.602 8.198 -3.388 1.00 95.50 87 VAL A O 1
ATOM 631 N N . ILE A 1 88 ? -14.637 7.013 -5.031 1.00 95.81 88 ILE A N 1
ATOM 632 C CA . ILE A 1 88 ? -15.805 6.157 -5.285 1.00 95.81 88 ILE A CA 1
ATOM 633 C C . ILE A 1 88 ? -16.153 5.359 -4.025 1.00 95.81 88 ILE A C 1
ATOM 635 O O . ILE A 1 88 ? -17.293 5.426 -3.567 1.00 95.81 88 ILE A O 1
ATOM 639 N N . CYS A 1 89 ? -15.175 4.685 -3.413 1.00 96.25 89 CYS A N 1
ATOM 640 C CA . CYS A 1 89 ? -15.387 3.921 -2.183 1.00 96.25 89 CYS A CA 1
ATOM 641 C C . CYS A 1 89 ? -15.962 4.804 -1.062 1.00 96.25 89 CYS A C 1
ATOM 643 O O . CYS A 1 89 ? -17.001 4.484 -0.481 1.00 96.25 89 CYS A O 1
ATOM 645 N N . ALA A 1 90 ? -15.335 5.960 -0.816 1.00 96.50 90 ALA A N 1
ATOM 646 C CA . ALA A 1 90 ? -15.777 6.909 0.200 1.00 96.50 90 ALA A CA 1
ATOM 647 C C . ALA A 1 90 ? -17.191 7.435 -0.084 1.00 96.50 90 ALA A C 1
ATOM 649 O O . ALA A 1 90 ? -18.020 7.485 0.821 1.00 96.50 90 ALA A O 1
ATOM 650 N N . SER A 1 91 ? -17.498 7.774 -1.338 1.00 96.62 91 SER A N 1
ATOM 651 C CA . SER A 1 91 ? -18.820 8.269 -1.732 1.00 96.62 91 SER A CA 1
ATOM 652 C C . SER A 1 91 ? -19.922 7.226 -1.525 1.00 96.62 91 SER A C 1
ATOM 654 O O . SER A 1 91 ? -20.984 7.558 -1.003 1.00 96.62 91 SER A O 1
ATOM 656 N N . MET A 1 92 ? -19.655 5.952 -1.838 1.00 96.88 92 MET A N 1
ATOM 657 C CA . MET A 1 92 ? -20.587 4.848 -1.596 1.00 96.88 92 MET A CA 1
ATOM 658 C C . MET A 1 92 ? -20.817 4.639 -0.095 1.00 96.88 92 MET A C 1
ATOM 660 O O . MET A 1 92 ? -21.958 4.480 0.335 1.00 96.88 92 MET A O 1
ATOM 664 N N . MET A 1 93 ? -19.756 4.697 0.714 1.00 96.88 93 MET A N 1
ATOM 665 C CA . MET A 1 93 ? -19.866 4.598 2.173 1.00 96.88 93 MET A CA 1
ATOM 666 C C . MET A 1 93 ? -20.677 5.758 2.769 1.00 96.88 93 MET A C 1
ATOM 668 O O . MET A 1 93 ? -21.529 5.527 3.624 1.00 96.88 93 MET A O 1
ATOM 672 N N . VAL A 1 94 ? -20.468 6.991 2.292 1.00 97.31 94 VAL A N 1
ATOM 673 C CA . VAL A 1 94 ? -21.256 8.170 2.702 1.00 97.31 94 VAL A CA 1
ATOM 674 C C . VAL A 1 94 ? -22.725 8.029 2.294 1.00 97.31 94 VAL A C 1
ATOM 676 O O . VAL A 1 94 ? -23.608 8.424 3.049 1.00 97.31 94 VAL A O 1
ATOM 679 N N . ALA A 1 95 ? -23.004 7.409 1.146 1.00 96.50 95 ALA A N 1
ATOM 680 C CA . ALA A 1 95 ? -24.359 7.091 0.697 1.00 96.50 95 ALA A CA 1
ATOM 681 C C . ALA A 1 95 ? -25.026 5.936 1.482 1.00 96.50 95 ALA A C 1
ATOM 683 O O . ALA A 1 95 ? -26.143 5.541 1.156 1.00 96.50 95 ALA A O 1
ATOM 684 N N . GLY A 1 96 ? -24.363 5.383 2.504 1.00 95.88 96 GLY A N 1
ATOM 685 C CA . GLY A 1 96 ? -24.893 4.307 3.343 1.00 95.88 96 GLY A CA 1
ATOM 686 C C . GLY A 1 96 ? -24.748 2.907 2.744 1.00 95.88 96 GLY A C 1
ATOM 687 O O . GLY A 1 96 ? -25.318 1.953 3.274 1.00 95.88 96 GLY A O 1
ATOM 688 N N . VAL A 1 97 ? -23.987 2.750 1.655 1.00 96.88 97 VAL A N 1
ATOM 689 C CA . VAL A 1 97 ? -23.704 1.432 1.078 1.00 96.88 97 VAL A CA 1
ATOM 690 C C . VAL A 1 97 ? -22.828 0.627 2.052 1.00 96.88 97 VAL A C 1
ATOM 692 O O . VAL A 1 97 ? -21.839 1.163 2.561 1.00 96.88 97 VAL A O 1
ATOM 695 N N . PRO A 1 98 ? -23.129 -0.664 2.303 1.00 97.00 98 PRO A N 1
ATOM 696 C CA . PRO A 1 98 ? -22.301 -1.503 3.162 1.00 97.00 98 PRO A CA 1
ATOM 697 C C . PRO A 1 98 ? -20.840 -1.537 2.702 1.00 97.00 98 PRO A C 1
ATOM 699 O O . PRO A 1 98 ? -20.562 -1.702 1.513 1.00 97.00 98 PRO A O 1
ATOM 702 N N . VAL A 1 99 ? -19.904 -1.452 3.652 1.00 95.88 99 VAL A N 1
ATOM 703 C CA . VAL A 1 99 ? -18.455 -1.365 3.380 1.00 95.88 99 VAL A CA 1
ATOM 704 C C . VAL A 1 99 ? -17.953 -2.424 2.386 1.00 95.88 99 VAL A C 1
ATOM 706 O O . VAL A 1 99 ? -17.267 -2.041 1.440 1.00 95.88 99 VAL A O 1
ATOM 709 N N . PRO A 1 100 ? -18.310 -3.723 2.497 1.00 96.69 100 PRO A N 1
ATOM 710 C CA . PRO A 1 100 ? -17.841 -4.719 1.530 1.00 96.69 100 PRO A CA 1
ATOM 711 C C . PRO A 1 100 ? -18.292 -4.420 0.094 1.00 96.69 100 PRO A C 1
ATOM 713 O O . PRO A 1 100 ? -17.533 -4.616 -0.850 1.00 96.69 100 PRO A O 1
ATOM 716 N N . VAL A 1 101 ? -19.511 -3.901 -0.072 1.00 96.06 101 VAL A N 1
ATOM 717 C CA . VAL A 1 101 ? -20.082 -3.559 -1.381 1.00 96.06 101 VAL A CA 1
ATOM 718 C C . VAL A 1 101 ? -19.413 -2.306 -1.949 1.00 96.06 101 VAL A C 1
ATOM 720 O O . VAL A 1 101 ? -19.098 -2.275 -3.136 1.00 96.06 101 VAL A O 1
ATOM 723 N N . ALA A 1 102 ? -19.137 -1.306 -1.108 1.00 96.56 102 ALA A N 1
ATOM 724 C CA . ALA A 1 102 ? -18.396 -0.107 -1.502 1.00 96.56 102 ALA A CA 1
ATOM 725 C C . ALA A 1 102 ? -16.974 -0.438 -1.985 1.00 96.56 102 ALA A C 1
ATOM 727 O O . ALA A 1 102 ? -16.545 0.057 -3.027 1.00 96.56 102 ALA A O 1
ATOM 728 N N . VAL A 1 103 ? -16.276 -1.335 -1.281 1.00 95.38 103 VAL A N 1
ATOM 729 C CA . VAL A 1 103 ? -14.937 -1.802 -1.670 1.00 95.38 103 VAL A CA 1
ATOM 730 C C . VAL A 1 103 ? -14.981 -2.532 -3.010 1.00 95.38 103 VAL A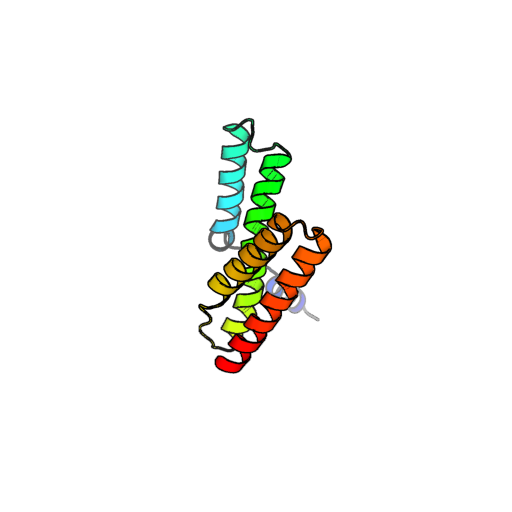 C 1
ATOM 732 O O . VAL A 1 103 ? -14.200 -2.209 -3.900 1.00 95.38 103 VAL A O 1
ATOM 735 N N . ILE A 1 104 ? -15.910 -3.477 -3.191 1.00 96.56 104 ILE A N 1
ATOM 736 C CA . ILE A 1 104 ? -16.049 -4.206 -4.461 1.00 96.56 104 ILE A CA 1
ATOM 737 C C . ILE A 1 104 ? -16.373 -3.240 -5.607 1.00 96.56 104 ILE A C 1
ATOM 739 O O . ILE A 1 104 ? -15.746 -3.318 -6.660 1.00 96.56 104 ILE A O 1
ATOM 743 N N . GLY A 1 105 ? -17.300 -2.301 -5.402 1.00 95.38 105 GLY A N 1
ATOM 744 C CA . GLY A 1 105 ? -17.652 -1.292 -6.404 1.00 95.38 105 GLY A CA 1
ATOM 745 C C . GLY A 1 105 ? -16.456 -0.432 -6.817 1.00 95.38 105 GLY A C 1
ATOM 746 O O . GLY A 1 105 ? -16.193 -0.267 -8.006 1.00 95.38 105 GLY A O 1
ATOM 747 N N . ALA A 1 106 ? -15.676 0.049 -5.848 1.00 94.81 106 ALA A N 1
ATOM 748 C CA . ALA A 1 106 ? -14.469 0.825 -6.110 1.00 94.81 106 ALA A CA 1
ATOM 749 C C . ALA A 1 106 ? -13.387 0.023 -6.850 1.00 94.81 106 ALA A C 1
ATOM 751 O O . ALA A 1 106 ? -12.768 0.548 -7.776 1.00 94.81 106 ALA A O 1
ATOM 752 N N . LEU A 1 107 ? -13.184 -1.248 -6.483 1.00 94.06 107 LEU A N 1
ATOM 753 C CA . LEU A 1 107 ? -12.238 -2.139 -7.160 1.00 94.06 107 LEU A CA 1
ATOM 754 C C . LEU A 1 107 ? -12.649 -2.407 -8.610 1.00 94.06 107 LEU A C 1
ATOM 756 O O . LEU A 1 107 ? -11.797 -2.367 -9.494 1.00 94.06 107 LEU A O 1
ATOM 760 N N . LEU A 1 108 ? -13.939 -2.636 -8.869 1.00 95.56 108 LEU A N 1
ATOM 761 C CA . LEU A 1 108 ? -14.457 -2.835 -10.224 1.00 95.56 108 LEU A CA 1
ATOM 762 C C . LEU A 1 108 ? -14.272 -1.582 -11.081 1.00 95.56 108 LEU A C 1
ATOM 764 O O . LEU A 1 108 ? -13.751 -1.677 -12.189 1.00 95.56 108 LEU A O 1
ATOM 768 N N . CYS A 1 109 ? -14.624 -0.405 -10.562 1.00 93.88 109 CYS A N 1
ATOM 769 C CA . CYS A 1 109 ? -14.389 0.856 -11.263 1.00 93.88 109 CYS A CA 1
ATOM 770 C C . CYS A 1 109 ? -12.895 1.070 -11.547 1.00 93.88 109 CYS A C 1
ATOM 772 O O . CYS A 1 109 ? -12.524 1.361 -12.681 1.00 93.88 109 CYS A O 1
ATOM 774 N N . GLY A 1 110 ? -12.029 0.869 -10.550 1.00 91.00 110 GLY A N 1
ATOM 775 C CA . GLY A 1 110 ? -10.578 0.981 -10.716 1.00 91.00 110 GLY A CA 1
ATOM 776 C C . GLY A 1 110 ? -10.024 0.014 -11.766 1.00 91.00 110 GLY A C 1
ATOM 777 O O . GLY A 1 110 ? -9.223 0.419 -12.605 1.00 91.00 110 GLY A O 1
ATOM 778 N N . ALA A 1 111 ? -10.495 -1.235 -11.782 1.00 90.81 111 ALA A N 1
ATOM 779 C CA . ALA A 1 111 ? -10.101 -2.227 -12.778 1.00 90.81 111 ALA A CA 1
ATOM 780 C C . ALA A 1 111 ? -10.548 -1.839 -14.195 1.00 90.81 111 ALA A C 1
ATOM 782 O O . ALA A 1 111 ? -9.764 -1.967 -15.130 1.00 90.81 111 ALA A O 1
ATOM 783 N N . LEU A 1 112 ? -11.769 -1.319 -14.361 1.00 92.75 112 LEU A N 1
ATOM 784 C CA . LEU A 1 112 ? -12.271 -0.854 -15.659 1.00 92.75 112 LEU A CA 1
ATOM 785 C C . LEU A 1 112 ? -11.415 0.285 -16.224 1.00 92.75 112 LEU A C 1
ATOM 787 O O . LEU A 1 112 ? -11.018 0.234 -17.388 1.00 92.75 112 LEU A O 1
ATOM 791 N N . TYR A 1 113 ? -11.080 1.278 -15.397 1.00 89.56 113 TYR A N 1
ATOM 792 C CA . TYR A 1 113 ? -10.183 2.363 -15.804 1.00 89.56 113 TYR A CA 1
ATOM 793 C C . TYR A 1 113 ? -8.754 1.872 -16.055 1.00 89.56 113 TYR A C 1
ATOM 795 O O . TYR A 1 113 ? -8.120 2.317 -17.006 1.00 89.56 113 TYR A O 1
ATOM 803 N N . GLY A 1 114 ? -8.260 0.920 -15.259 1.00 87.50 114 GLY A N 1
ATOM 804 C CA . GLY A 1 114 ? -6.958 0.292 -15.480 1.00 87.50 114 GLY A CA 1
ATOM 805 C C . GLY A 1 114 ? -6.879 -0.442 -16.821 1.00 87.50 114 GLY A C 1
ATOM 806 O O . GLY A 1 114 ? -5.910 -0.271 -17.553 1.00 87.50 114 GLY A O 1
ATOM 807 N N . VAL A 1 115 ? -7.918 -1.199 -17.187 1.00 87.12 115 VAL A N 1
ATOM 808 C CA . VAL A 1 115 ? -8.015 -1.854 -18.502 1.00 87.12 115 VAL A CA 1
ATOM 809 C C . VAL A 1 115 ? -8.062 -0.818 -19.619 1.00 87.12 115 VAL A C 1
ATOM 811 O O . VAL A 1 115 ? -7.337 -0.953 -20.599 1.00 87.12 115 VAL A O 1
ATOM 814 N N . PHE A 1 116 ? -8.875 0.228 -19.469 1.00 87.44 116 PHE A N 1
ATOM 815 C CA . PHE A 1 116 ? -8.957 1.305 -20.453 1.00 87.44 116 PHE A CA 1
ATOM 816 C C . PHE A 1 116 ? -7.593 1.971 -20.686 1.00 87.44 116 PHE A C 1
ATOM 818 O O . PHE A 1 116 ? -7.165 2.106 -21.829 1.00 87.44 116 PHE A O 1
ATOM 825 N N . ASN A 1 117 ? -6.872 2.305 -19.613 1.00 82.06 117 ASN A N 1
ATOM 826 C CA . ASN A 1 117 ? -5.539 2.900 -19.709 1.00 82.06 117 ASN A CA 1
ATOM 827 C C . ASN A 1 117 ? -4.523 1.923 -20.314 1.00 82.06 117 ASN A C 1
ATOM 829 O O . ASN A 1 117 ? -3.738 2.319 -21.169 1.00 82.06 117 ASN A O 1
ATOM 833 N N . GLY A 1 118 ? -4.575 0.642 -19.938 1.00 80.00 118 GLY A N 1
ATOM 834 C CA . GLY A 1 118 ? -3.720 -0.395 -20.515 1.00 80.00 118 GLY A CA 1
ATOM 835 C C . GLY A 1 118 ? -3.921 -0.562 -22.023 1.00 80.00 118 GLY A C 1
ATOM 836 O O . GLY A 1 118 ? -2.942 -0.673 -22.751 1.00 80.00 118 GLY A O 1
ATOM 837 N N . VAL A 1 119 ? -5.167 -0.510 -22.507 1.00 83.06 119 VAL A N 1
ATOM 838 C CA . VAL A 1 119 ? -5.481 -0.562 -23.948 1.00 83.06 119 VAL A CA 1
ATOM 839 C C . VAL A 1 119 ? -4.976 0.676 -24.691 1.00 83.06 119 VAL A C 1
ATOM 841 O O . VAL A 1 119 ? -4.572 0.557 -25.840 1.00 83.06 119 VAL A O 1
ATOM 844 N N . LEU A 1 120 ? -5.001 1.856 -24.066 1.00 78.56 120 LEU A N 1
ATOM 845 C CA . LEU A 1 120 ? -4.526 3.096 -24.691 1.00 78.56 120 LEU A CA 1
ATOM 846 C C . LEU A 1 120 ? -2.998 3.211 -24.758 1.00 78.56 120 LEU A C 1
ATOM 848 O O . LEU A 1 120 ? -2.489 3.947 -25.601 1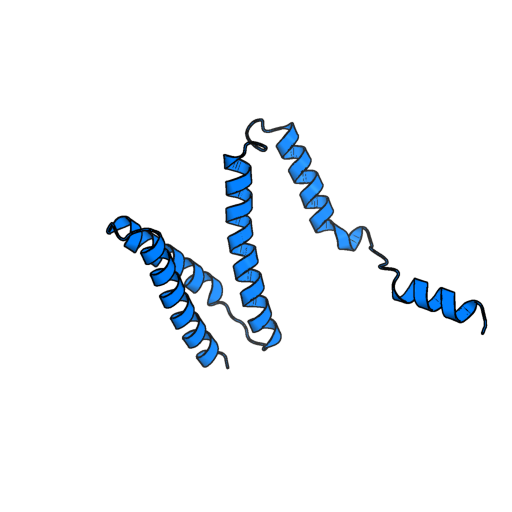.00 78.56 120 LEU A O 1
ATOM 852 N N . ILE A 1 121 ? -2.287 2.560 -23.836 1.00 72.50 121 ILE A N 1
ATOM 853 C CA . ILE A 1 121 ? -0.819 2.568 -23.772 1.00 72.50 121 ILE A CA 1
ATOM 854 C C . ILE A 1 121 ? -0.210 1.483 -24.678 1.00 72.50 121 ILE A C 1
ATOM 856 O O . ILE A 1 121 ? 0.915 1.668 -25.144 1.00 72.50 121 ILE A O 1
ATOM 860 N N . ALA A 1 122 ? -0.923 0.367 -24.882 1.00 64.38 122 ALA A N 1
ATOM 861 C CA . ALA A 1 122 ? -0.496 -0.774 -25.699 1.00 64.38 122 ALA A CA 1
ATOM 862 C C . ALA A 1 122 ? -0.371 -0.467 -27.202 1.00 64.38 122 ALA A C 1
ATOM 864 O O . ALA A 1 122 ? -1.099 0.414 -27.712 1.00 64.38 122 ALA A O 1
#

Organism: NCBI:txid2840704

Secondary structure (DSSP, 8-state):
--THHHHHHHHHT-----TTTTHHHHHHHHHHHHHHHH-TTTTSHHHHHHHHHHHHHHHHHHHHHHHHHHTT----THHHHHHHHHHHHHHHHHTT--HHHHHHHHHHHHHHHHHHHHHHH-

InterPro domains:
  IPR001851 ABC transporter, permease [PF02653] (47-121)